Protein AF-A0A653F0V4-F1 (afdb_monomer_lite)

Structure (mmCIF, N/CA/C/O backbone):
data_AF-A0A653F0V4-F1
#
_entry.id   AF-A0A653F0V4-F1
#
loop_
_atom_site.group_PDB
_atom_site.id
_atom_site.type_symbol
_atom_site.label_atom_id
_atom_site.label_alt_id
_atom_site.label_comp_id
_atom_site.label_asym_id
_atom_site.label_entity_id
_atom_site.label_seq_id
_atom_site.pdbx_PDB_ins_code
_atom_site.Cartn_x
_atom_site.Cartn_y
_atom_site.Cartn_z
_atom_site.oc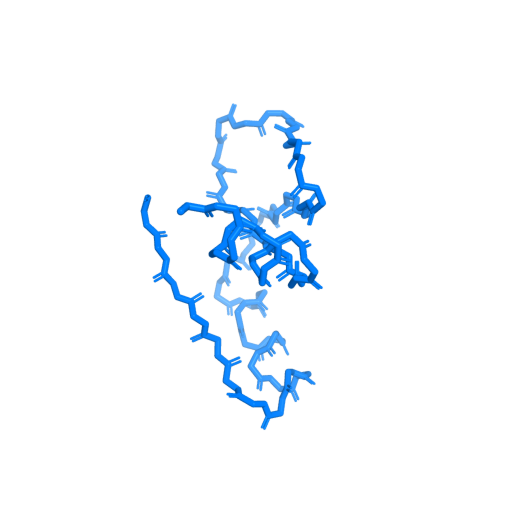cupancy
_atom_site.B_iso_or_equiv
_atom_site.auth_seq_id
_atom_site.auth_comp_id
_atom_site.auth_asym_id
_atom_site.auth_atom_id
_atom_site.pdbx_PDB_model_num
ATOM 1 N N . MET A 1 1 ? 5.816 10.526 -19.366 1.00 62.59 1 MET A N 1
ATOM 2 C CA . MET A 1 1 ? 4.788 9.926 -18.485 1.00 62.59 1 MET A CA 1
ATOM 3 C C . MET A 1 1 ? 4.633 8.423 -18.684 1.00 62.59 1 MET A C 1
ATOM 5 O O . MET A 1 1 ? 4.591 7.721 -17.684 1.00 62.59 1 MET A O 1
ATOM 9 N N . GLU A 1 2 ? 4.634 7.900 -19.918 1.00 70.38 2 GLU A N 1
ATOM 10 C CA . GLU A 1 2 ? 4.481 6.450 -20.169 1.00 70.38 2 GLU A CA 1
ATOM 11 C C . GLU A 1 2 ? 5.511 5.564 -19.448 1.00 70.38 2 GLU A C 1
ATOM 13 O O . GLU A 1 2 ? 5.179 4.470 -19.007 1.00 70.38 2 GLU A O 1
ATOM 18 N N . HIS A 1 3 ? 6.755 6.023 -19.282 1.00 78.75 3 HIS A N 1
ATOM 19 C CA . HIS A 1 3 ? 7.766 5.262 -18.537 1.00 78.75 3 HIS A CA 1
ATOM 20 C C . HIS A 1 3 ? 7.459 5.139 -17.041 1.00 78.75 3 HIS A C 1
ATOM 22 O O . HIS A 1 3 ? 7.657 4.070 -16.478 1.00 78.75 3 HIS A O 1
ATOM 28 N N . PHE A 1 4 ? 6.942 6.192 -16.406 1.00 81.38 4 PHE A N 1
ATOM 29 C CA . PHE A 1 4 ? 6.559 6.146 -14.994 1.00 81.38 4 PHE A CA 1
ATOM 30 C C . PHE A 1 4 ? 5.332 5.254 -14.791 1.00 81.38 4 PHE A C 1
ATOM 32 O O . PHE A 1 4 ? 5.351 4.374 -13.936 1.00 81.38 4 PHE A O 1
ATOM 39 N N . ALA A 1 5 ? 4.312 5.427 -15.639 1.00 83.38 5 ALA A N 1
ATOM 40 C CA . ALA A 1 5 ? 3.107 4.608 -15.602 1.00 83.38 5 ALA A CA 1
ATOM 41 C C . ALA A 1 5 ? 3.439 3.115 -15.741 1.00 83.38 5 ALA A C 1
ATOM 43 O O . ALA A 1 5 ? 2.977 2.329 -14.927 1.00 83.38 5 ALA A O 1
ATOM 44 N N . ARG A 1 6 ? 4.315 2.734 -16.684 1.00 84.19 6 ARG A N 1
ATOM 45 C CA . ARG A 1 6 ? 4.753 1.336 -16.857 1.00 84.19 6 ARG A CA 1
ATOM 46 C C . ARG A 1 6 ? 5.477 0.769 -15.635 1.00 84.19 6 ARG A C 1
ATOM 48 O O . ARG A 1 6 ? 5.222 -0.370 -15.259 1.00 84.19 6 ARG A O 1
ATOM 55 N N . THR A 1 7 ? 6.363 1.545 -15.013 1.00 85.06 7 THR A N 1
ATOM 56 C CA . THR A 1 7 ? 7.079 1.100 -13.807 1.00 85.06 7 THR A CA 1
ATOM 57 C C . THR A 1 7 ? 6.125 0.885 -12.635 1.00 85.06 7 THR A C 1
ATOM 59 O O . THR A 1 7 ? 6.241 -0.112 -11.929 1.00 85.06 7 THR A O 1
ATOM 62 N N . ILE A 1 8 ? 5.180 1.805 -12.433 1.00 86.06 8 ILE A N 1
ATOM 63 C CA . ILE A 1 8 ? 4.194 1.704 -11.354 1.00 86.06 8 ILE A CA 1
ATOM 64 C C . ILE A 1 8 ? 3.199 0.579 -11.627 1.00 86.06 8 ILE A C 1
ATOM 66 O O . ILE A 1 8 ? 2.853 -0.157 -10.710 1.00 86.06 8 ILE A O 1
ATOM 70 N N . ASP A 1 9 ? 2.768 0.400 -12.873 1.00 86.88 9 ASP A N 1
ATOM 71 C CA . ASP A 1 9 ? 1.804 -0.630 -13.254 1.00 86.88 9 ASP A CA 1
ATOM 72 C C . ASP A 1 9 ? 2.271 -2.039 -12.855 1.00 86.88 9 ASP A C 1
ATOM 74 O O . ASP A 1 9 ? 1.519 -2.779 -12.218 1.00 86.88 9 ASP A 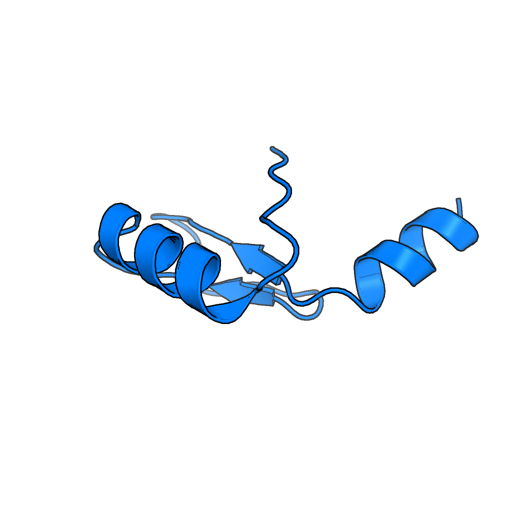O 1
ATOM 78 N N . ALA A 1 10 ? 3.550 -2.337 -13.097 1.00 87.69 10 ALA A N 1
ATOM 79 C CA . ALA A 1 10 ? 4.176 -3.615 -12.767 1.00 87.69 10 ALA A CA 1
ATOM 80 C C . ALA A 1 10 ? 4.373 -3.870 -11.259 1.00 87.69 10 ALA A C 1
ATOM 82 O O . ALA A 1 10 ? 4.643 -5.005 -10.869 1.00 87.69 10 ALA A O 1
ATOM 83 N N . ALA A 1 11 ? 4.276 -2.846 -10.407 1.00 88.81 11 ALA A N 1
ATOM 84 C CA . ALA A 1 11 ? 4.419 -3.014 -8.965 1.00 88.81 11 ALA A CA 1
ATOM 85 C C . ALA A 1 11 ? 3.136 -3.587 -8.341 1.00 88.81 11 ALA A C 1
ATOM 87 O O . ALA A 1 11 ? 2.028 -3.191 -8.718 1.00 88.81 11 ALA A O 1
ATOM 88 N N . GLU A 1 12 ? 3.285 -4.465 -7.345 1.00 89.75 12 GLU A N 1
ATOM 89 C CA . GLU A 1 12 ? 2.180 -4.860 -6.465 1.00 89.75 12 GLU A CA 1
ATOM 90 C C . GLU A 1 12 ? 1.720 -3.645 -5.654 1.00 89.75 12 GLU A C 1
ATOM 92 O O . GLU A 1 12 ? 2.535 -2.970 -5.015 1.00 89.75 12 GLU A O 1
ATOM 97 N N . LYS A 1 13 ? 0.418 -3.346 -5.695 1.00 92.62 13 LYS A N 1
ATOM 98 C CA . LYS A 1 13 ? -0.158 -2.173 -5.027 1.00 92.62 13 LYS A CA 1
ATOM 99 C C . LYS A 1 13 ? -1.123 -2.602 -3.938 1.00 92.62 13 LYS A C 1
ATOM 101 O O . LYS A 1 13 ? -1.915 -3.524 -4.108 1.00 92.62 13 LYS A O 1
ATOM 106 N N . TYR A 1 14 ? -1.088 -1.863 -2.839 1.00 93.81 14 TYR A N 1
ATOM 107 C CA . TYR A 1 14 ? -1.979 -2.053 -1.706 1.00 93.81 14 TYR A CA 1
ATOM 108 C C . TYR A 1 14 ? -2.631 -0.717 -1.383 1.00 93.81 14 TYR A C 1
ATOM 110 O O . TYR A 1 14 ? -1.938 0.281 -1.187 1.00 93.81 14 TYR A O 1
ATOM 118 N N . VAL A 1 15 ? -3.957 -0.702 -1.325 1.00 93.81 15 VAL A N 1
ATOM 119 C CA . VAL A 1 15 ? -4.744 0.479 -0.969 1.00 93.81 15 VAL A CA 1
ATOM 120 C C . VAL A 1 15 ? -5.366 0.243 0.391 1.00 93.81 15 VAL A C 1
ATOM 122 O O . VAL A 1 15 ? -5.941 -0.811 0.653 1.00 93.81 15 VAL A O 1
ATOM 125 N N . VAL A 1 16 ? -5.277 1.243 1.254 1.00 92.25 16 VAL A N 1
ATOM 126 C CA . VAL A 1 16 ? -5.877 1.211 2.584 1.00 92.25 16 VAL A CA 1
ATOM 127 C C . VAL A 1 16 ? -6.988 2.233 2.588 1.00 92.25 16 VAL A C 1
ATOM 129 O O . VAL A 1 16 ? -6.748 3.424 2.414 1.00 92.25 16 VAL A O 1
ATOM 132 N N . SER A 1 17 ? -8.216 1.765 2.761 1.00 91.25 17 SER A N 1
ATOM 133 C CA . SER A 1 17 ? -9.372 2.646 2.822 1.00 91.25 17 SER A CA 1
ATOM 134 C C . SER A 1 17 ? -10.459 2.044 3.695 1.00 91.25 17 SER A C 1
ATOM 136 O O . SER A 1 17 ? -10.695 0.836 3.678 1.00 91.25 17 SER A O 1
ATOM 138 N N . SER A 1 18 ? -11.126 2.907 4.458 1.00 90.19 18 SER A N 1
ATOM 139 C CA . SER A 1 18 ? -12.319 2.569 5.233 1.00 90.19 18 SER A CA 1
ATOM 140 C C . SER A 1 18 ? -13.616 2.758 4.444 1.00 90.19 18 SER A C 1
ATOM 142 O O . SER A 1 18 ? -14.654 2.270 4.879 1.00 90.19 18 SER A O 1
ATOM 144 N N . THR A 1 19 ? -13.572 3.469 3.314 1.00 92.94 19 THR A N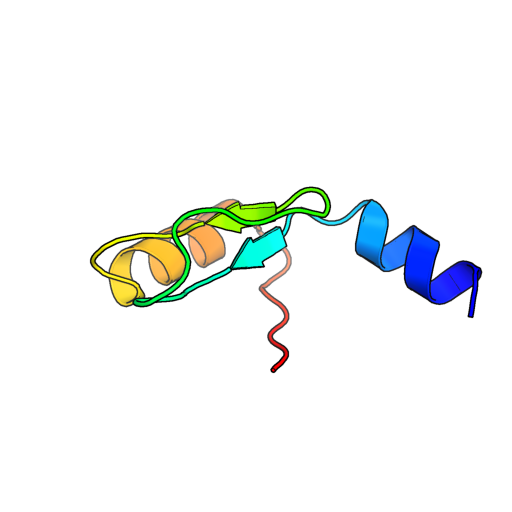 1
ATOM 145 C CA . THR A 1 19 ? -14.761 3.888 2.556 1.00 92.94 19 THR A CA 1
ATOM 146 C C . THR A 1 19 ? -14.868 3.236 1.187 1.00 92.94 19 THR A C 1
ATOM 148 O O . THR A 1 19 ? -15.950 3.220 0.609 1.00 92.94 19 THR A O 1
ATOM 151 N N . LEU A 1 20 ? -13.768 2.705 0.648 1.00 93.31 20 LEU A N 1
ATOM 152 C CA . LEU A 1 20 ? -13.793 2.022 -0.638 1.00 93.31 20 LEU A CA 1
ATOM 153 C C . LEU A 1 20 ? -14.304 0.590 -0.482 1.00 93.31 20 LEU A C 1
ATOM 155 O O . LEU A 1 20 ? -13.764 -0.211 0.279 1.00 93.31 20 LEU A O 1
ATOM 159 N N . ASP A 1 21 ? -15.300 0.235 -1.288 1.00 92.06 21 ASP A N 1
ATOM 160 C CA . ASP A 1 21 ? -15.769 -1.147 -1.399 1.00 92.06 21 ASP A CA 1
ATOM 161 C C . ASP A 1 21 ? -14.862 -2.006 -2.290 1.00 92.06 21 ASP A C 1
ATOM 163 O O . ASP A 1 21 ? -14.800 -3.224 -2.125 1.00 92.06 21 ASP A O 1
ATOM 167 N N . ARG A 1 22 ? -14.154 -1.381 -3.235 1.00 92.12 22 ARG A N 1
ATOM 168 C CA . ARG A 1 22 ? -13.266 -2.028 -4.208 1.00 92.12 22 ARG A CA 1
ATOM 169 C C . ARG A 1 22 ? -12.228 -1.043 -4.729 1.00 92.12 22 ARG A C 1
ATOM 171 O O . ARG A 1 22 ? -12.410 0.166 -4.618 1.00 92.12 22 ARG A O 1
ATOM 178 N N . VAL A 1 23 ? -11.179 -1.585 -5.331 1.00 92.12 23 VAL A N 1
ATOM 179 C CA . VAL A 1 23 ? -10.092 -0.835 -5.967 1.00 92.12 23 VAL A CA 1
ATOM 180 C C . VAL A 1 23 ? -9.890 -1.346 -7.389 1.00 92.12 23 VAL A C 1
ATOM 182 O O . VAL A 1 23 ? -10.239 -2.492 -7.681 1.00 92.12 23 VAL A O 1
ATOM 185 N N . ASP A 1 24 ? -9.372 -0.492 -8.269 1.00 86.62 24 ASP A N 1
ATOM 186 C CA . ASP A 1 24 ? -8.911 -0.887 -9.601 1.00 86.62 24 ASP A CA 1
ATOM 187 C C . ASP A 1 24 ? -7.371 -0.846 -9.683 1.00 86.62 24 ASP A C 1
ATOM 189 O O . ASP A 1 24 ? -6.693 -0.715 -8.663 1.00 86.62 24 ASP A O 1
ATOM 193 N N . TRP A 1 25 ? -6.826 -1.024 -10.890 1.00 83.69 25 TRP A N 1
ATOM 194 C CA . TRP A 1 25 ? -5.408 -0.809 -11.198 1.00 83.69 25 TRP A CA 1
ATOM 195 C C . TRP A 1 25 ? -4.411 -1.706 -10.444 1.00 83.69 25 TRP A C 1
ATOM 197 O O . TRP A 1 25 ? -3.471 -1.243 -9.797 1.00 83.69 25 TRP A O 1
ATOM 207 N N . ASN A 1 26 ? -4.570 -3.026 -10.601 1.00 88.94 26 ASN A N 1
ATOM 208 C CA . ASN A 1 26 ? -3.644 -4.037 -10.064 1.00 88.94 26 ASN A CA 1
ATOM 209 C C . ASN A 1 26 ? -3.319 -3.802 -8.573 1.00 88.94 26 ASN A C 1
ATOM 211 O O . ASN A 1 26 ? -2.158 -3.830 -8.156 1.00 88.94 26 ASN A O 1
ATOM 215 N N . ALA A 1 27 ? -4.354 -3.485 -7.795 1.00 93.19 27 ALA A N 1
ATOM 216 C CA . ALA A 1 27 ? -4.242 -3.194 -6.379 1.00 93.19 27 ALA A CA 1
ATOM 217 C C . ALA A 1 27 ? -5.115 -4.132 -5.547 1.00 93.19 27 ALA A C 1
ATOM 219 O O . ALA A 1 27 ? -6.208 -4.527 -5.953 1.00 93.19 27 ALA A O 1
ATOM 220 N N . GLU A 1 28 ? -4.641 -4.439 -4.345 1.00 93.44 28 GLU A N 1
ATOM 221 C CA . GLU A 1 28 ? -5.413 -5.120 -3.316 1.00 93.44 28 GLU A CA 1
ATOM 222 C C . GLU A 1 28 ? -5.922 -4.100 -2.292 1.00 93.44 28 GLU A C 1
ATOM 224 O O . GLU A 1 28 ? -5.160 -3.283 -1.765 1.00 93.44 28 GLU A O 1
ATOM 229 N N . LEU A 1 29 ? -7.222 -4.148 -1.989 1.00 93.88 29 LEU A N 1
ATOM 230 C CA . LEU A 1 29 ? -7.790 -3.365 -0.896 1.00 93.88 29 LEU A CA 1
ATOM 231 C C . LEU A 1 29 ? -7.514 -4.070 0.437 1.00 93.88 29 LEU A C 1
ATOM 233 O O . LEU A 1 29 ? -8.097 -5.112 0.737 1.00 93.88 29 LEU A O 1
ATOM 237 N N . VAL A 1 30 ? -6.684 -3.454 1.271 1.00 93.56 30 VAL A N 1
ATOM 238 C CA . VAL A 1 30 ? -6.381 -3.923 2.622 1.00 93.56 30 VAL A CA 1
ATOM 239 C C . VAL A 1 30 ? -7.470 -3.455 3.582 1.00 93.56 30 VAL A C 1
ATOM 241 O O . VAL A 1 30 ? -7.703 -2.256 3.746 1.00 93.56 30 VAL A O 1
ATOM 244 N N . ARG A 1 31 ? -8.113 -4.413 4.258 1.00 89.06 31 ARG A N 1
ATOM 245 C CA . ARG A 1 31 ? -9.145 -4.163 5.276 1.00 89.06 31 ARG A CA 1
ATOM 246 C C . ARG A 1 31 ? -8.687 -4.605 6.663 1.00 89.06 31 ARG A C 1
ATOM 248 O O . ARG A 1 31 ? -7.941 -5.570 6.807 1.00 89.06 31 ARG A O 1
ATOM 255 N N . GLY A 1 32 ? -9.203 -3.935 7.693 1.00 85.62 32 GLY A N 1
ATOM 256 C CA . GLY A 1 32 ? -8.930 -4.272 9.091 1.00 85.62 32 GLY A CA 1
ATOM 257 C C . GLY A 1 32 ? -7.665 -3.605 9.634 1.00 85.62 32 GLY A C 1
ATOM 258 O O . GLY A 1 32 ? -7.450 -2.413 9.432 1.00 85.62 32 GLY A O 1
ATOM 259 N N . ASP A 1 33 ? -6.850 -4.357 10.376 1.00 89.88 33 ASP A N 1
ATOM 260 C CA . ASP A 1 33 ? -5.660 -3.829 11.054 1.00 89.88 33 ASP A CA 1
ATOM 261 C C . ASP A 1 33 ? -4.527 -3.529 10.057 1.00 89.88 33 ASP A C 1
ATOM 263 O O . ASP A 1 33 ? -3.739 -4.400 9.671 1.00 89.88 33 ASP A O 1
ATOM 267 N N . PHE A 1 34 ? -4.437 -2.257 9.670 1.00 88.56 34 PHE A N 1
ATOM 268 C CA . PHE A 1 34 ? -3.395 -1.730 8.793 1.00 88.56 34 PHE A CA 1
ATOM 269 C C . PHE A 1 34 ? -1.976 -1.977 9.329 1.00 88.56 34 PHE A C 1
ATOM 271 O O . PHE A 1 34 ? -1.072 -2.300 8.556 1.00 88.56 34 PHE A O 1
ATOM 278 N N . GLY A 1 35 ? -1.765 -1.878 10.645 1.00 91.75 35 GLY A N 1
ATOM 279 C CA . GLY A 1 35 ? -0.448 -2.066 11.251 1.00 91.75 35 GLY A CA 1
ATOM 280 C C . GLY A 1 35 ? 0.079 -3.480 11.019 1.00 91.75 35 GLY A C 1
ATOM 281 O O . GLY A 1 35 ? 1.229 -3.660 10.607 1.00 91.75 35 GLY A O 1
ATOM 282 N N . LYS A 1 36 ? -0.782 -4.487 11.197 1.00 93.62 36 LYS A N 1
ATOM 283 C CA . LYS A 1 36 ? -0.440 -5.888 10.906 1.00 93.62 36 LYS A CA 1
ATOM 284 C C . LYS A 1 36 ? -0.166 -6.124 9.425 1.00 93.62 36 LYS A C 1
ATOM 286 O O . LYS A 1 36 ? 0.801 -6.818 9.100 1.00 93.62 36 LYS A O 1
ATOM 291 N N . ALA A 1 37 ? -0.972 -5.538 8.540 1.00 92.69 37 ALA A N 1
ATOM 292 C CA . ALA A 1 37 ? -0.779 -5.658 7.098 1.00 92.69 37 ALA A CA 1
ATOM 293 C C . ALA A 1 37 ? 0.580 -5.083 6.665 1.00 92.69 37 ALA A C 1
ATOM 295 O O . ALA A 1 37 ? 1.370 -5.778 6.031 1.00 92.69 37 ALA A O 1
ATOM 296 N N . VAL A 1 38 ? 0.928 -3.871 7.107 1.00 91.69 38 VAL A N 1
ATOM 297 C CA . VAL A 1 38 ? 2.230 -3.258 6.791 1.00 91.69 38 VAL A CA 1
ATOM 298 C C . VAL A 1 38 ? 3.390 -4.058 7.370 1.00 91.69 38 VAL A C 1
ATOM 300 O O . VAL A 1 38 ? 4.405 -4.239 6.701 1.00 91.69 38 VAL A O 1
ATOM 303 N N . GLN A 1 39 ? 3.272 -4.561 8.600 1.00 93.44 39 GLN A N 1
ATOM 304 C CA . GLN A 1 39 ? 4.316 -5.401 9.189 1.00 93.44 39 GLN A CA 1
ATOM 305 C C . GLN A 1 39 ? 4.558 -6.673 8.376 1.00 93.44 39 GLN A C 1
ATOM 307 O O . GLN A 1 39 ? 5.708 -7.080 8.215 1.00 93.44 39 GLN A O 1
ATOM 312 N N . ARG A 1 40 ? 3.494 -7.299 7.863 1.00 92.62 40 ARG A N 1
ATOM 313 C CA . ARG A 1 40 ? 3.600 -8.448 6.963 1.00 92.62 40 ARG A CA 1
ATOM 314 C C . ARG A 1 40 ? 4.303 -8.061 5.662 1.00 92.62 40 ARG A C 1
ATOM 316 O O . ARG A 1 40 ? 5.324 -8.664 5.346 1.00 92.62 40 ARG A O 1
ATOM 323 N N . LEU A 1 41 ? 3.840 -7.007 4.993 1.00 92.56 41 LEU A N 1
ATOM 324 C CA . LEU A 1 41 ? 4.411 -6.541 3.725 1.00 92.56 41 LEU A CA 1
ATOM 325 C C . LEU A 1 41 ? 5.894 -6.162 3.847 1.00 92.56 41 LEU A C 1
ATOM 327 O O . LEU A 1 41 ? 6.695 -6.477 2.971 1.00 92.56 41 LEU A O 1
ATOM 331 N N . LYS A 1 42 ? 6.301 -5.547 4.964 1.00 92.19 42 LYS A N 1
ATOM 332 C CA . LYS A 1 42 ? 7.714 -5.235 5.234 1.00 92.19 42 LYS A CA 1
ATOM 333 C C . LYS A 1 42 ? 8.586 -6.485 5.358 1.00 92.19 42 LYS A C 1
ATOM 335 O O . LYS A 1 42 ? 9.749 -6.434 4.970 1.00 92.19 42 LYS A O 1
ATOM 340 N N . ARG A 1 43 ? 8.050 -7.586 5.899 1.00 92.88 43 ARG A N 1
ATOM 341 C CA . ARG A 1 43 ? 8.771 -8.866 5.982 1.00 92.88 43 ARG A CA 1
ATOM 342 C C . ARG A 1 43 ? 8.864 -9.559 4.622 1.00 92.88 43 ARG A C 1
ATOM 344 O O . ARG A 1 43 ? 9.890 -10.161 4.342 1.00 92.88 43 ARG A O 1
ATOM 351 N N . GLU A 1 44 ? 7.816 -9.468 3.803 1.00 90.19 44 GLU A N 1
ATOM 352 C CA . GLU A 1 44 ? 7.717 -10.160 2.508 1.00 90.19 44 GLU A CA 1
ATOM 353 C C . GLU A 1 44 ? 8.481 -9.450 1.377 1.00 90.19 44 GLU A C 1
ATOM 355 O O . GLU A 1 44 ? 9.148 -10.110 0.587 1.00 90.19 44 GLU A O 1
ATOM 360 N N . SER A 1 45 ? 8.432 -8.114 1.307 1.00 86.50 45 SER A N 1
ATOM 361 C CA . SER A 1 45 ? 8.958 -7.349 0.162 1.00 86.50 45 SER A CA 1
AT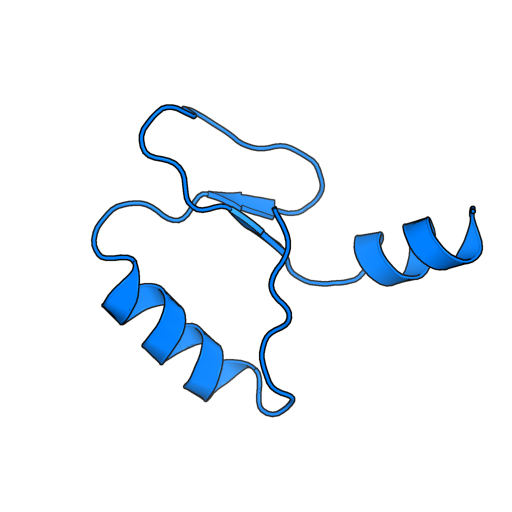OM 362 C C . SER A 1 45 ? 10.477 -7.484 -0.031 1.00 86.50 45 SER A C 1
ATOM 364 O O . SER A 1 45 ? 10.977 -7.442 -1.157 1.00 86.50 45 SER A O 1
ATOM 366 N N . GLY A 1 46 ? 11.253 -7.591 1.055 1.00 81.94 46 GLY A N 1
ATOM 367 C CA . GLY A 1 46 ? 12.724 -7.656 1.019 1.00 81.94 46 GLY A CA 1
ATOM 368 C C . GLY A 1 46 ? 13.441 -6.404 0.470 1.00 81.94 46 GLY A C 1
ATOM 369 O O . GLY A 1 46 ? 14.621 -6.216 0.752 1.00 81.94 46 GLY A O 1
ATOM 370 N N . LYS A 1 47 ? 12.746 -5.524 -0.268 1.00 84.12 47 LYS A N 1
ATOM 371 C CA . LYS A 1 47 ? 13.263 -4.302 -0.915 1.00 84.12 47 LYS A CA 1
ATOM 372 C C . LYS A 1 47 ? 12.708 -3.002 -0.314 1.00 84.12 47 LYS A C 1
ATOM 374 O O . LYS A 1 47 ? 13.079 -1.918 -0.754 1.00 84.12 47 LYS A O 1
ATOM 379 N N . GLY A 1 48 ? 11.845 -3.105 0.698 1.00 86.81 48 GLY A N 1
ATOM 380 C CA . GLY A 1 48 ? 11.164 -1.968 1.328 1.00 86.81 48 GLY A CA 1
ATOM 381 C C . GLY A 1 48 ? 9.780 -1.691 0.733 1.00 86.81 48 GLY A C 1
ATOM 382 O O . GLY A 1 48 ? 9.313 -2.407 -0.149 1.00 86.81 48 GLY A O 1
ATOM 383 N N . LEU A 1 49 ? 9.093 -0.677 1.260 1.00 92.12 49 LEU A N 1
ATOM 384 C CA . LEU A 1 49 ? 7.771 -0.250 0.794 1.00 92.12 49 LEU A CA 1
ATOM 385 C C . LEU A 1 49 ? 7.817 1.238 0.452 1.00 92.12 49 LEU A C 1
ATOM 387 O O . LEU A 1 49 ? 8.373 2.026 1.218 1.00 92.12 49 LEU A O 1
ATOM 391 N N . TYR A 1 50 ? 7.202 1.603 -0.668 1.00 92.38 50 TYR A N 1
ATOM 392 C CA . TYR A 1 50 ? 6.984 2.990 -1.070 1.00 92.38 50 TYR A CA 1
ATOM 393 C C . TYR A 1 50 ? 5.558 3.403 -0.692 1.00 92.38 50 TYR A C 1
ATOM 395 O O . TYR A 1 50 ? 4.647 2.579 -0.744 1.00 92.38 50 TYR A O 1
ATOM 403 N N . VAL A 1 51 ? 5.373 4.662 -0.290 1.00 91.50 51 VAL A N 1
ATOM 404 C CA . VAL A 1 51 ? 4.082 5.207 0.161 1.00 91.50 51 VAL A CA 1
ATOM 405 C C . VAL A 1 51 ? 3.763 6.462 -0.647 1.00 91.50 51 VAL A C 1
ATOM 407 O O . VAL A 1 51 ? 4.660 7.262 -0.911 1.00 91.50 51 VAL A O 1
ATOM 410 N N . GLY A 1 52 ? 2.496 6.616 -1.027 1.00 87.19 52 GLY A N 1
ATOM 411 C CA . GLY A 1 52 ? 1.945 7.803 -1.677 1.00 87.19 52 GLY A CA 1
ATOM 412 C C . GLY A 1 52 ? 0.520 8.072 -1.188 1.00 87.19 52 GLY A C 1
ATOM 413 O O . GLY A 1 52 ? -0.086 7.185 -0.581 1.00 87.19 52 GLY A O 1
ATOM 414 N N . GLU A 1 53 ? 0.032 9.287 -1.439 1.00 81.38 53 GLU A N 1
ATOM 415 C CA . GLU A 1 53 ? -1.333 9.756 -1.139 1.00 81.38 53 GLU A CA 1
ATOM 416 C C . GLU A 1 53 ? -2.144 9.964 -2.422 1.00 81.38 53 GLU A C 1
ATOM 418 O O . GLU A 1 53 ? -1.531 10.346 -3.450 1.00 81.38 53 GLU A O 1
#

Foldseek 3Di:
DVVVCVVVLPDEAEDEDPPDPDDDRNYDYDDDDPVVVQVVCQVPVVVDDDDDD

Sequence (53 aa):
MEHFARTIDAAEKYVVSSTLDRVDWNAELVRGDFGKAVQRLKRESGKGLYVGE

Organism: NCBI:txid486698

Secondary structure (DSSP, 8-state):
-HHHHHHHHTS-EEEE-SS-S---SSEEEE-S-HHHHHHHHHHHHSS------

Radius of gyration: 12.16 Å; chains: 1; bounding box: 29×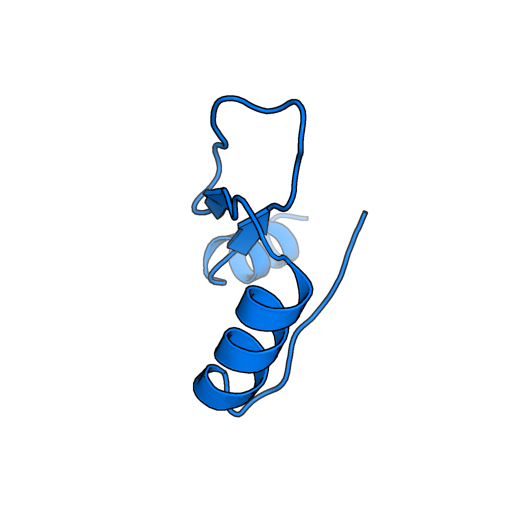20×31 Å

pLDDT: mean 88.59, std 5.9, range [62.59, 93.88]

InterPro domains:
  IPR024072 Dihydrofolate reductase-like domain superfamily [G3DSA:3.40.430.10] (1-52)
  IPR024072 Dihydrofol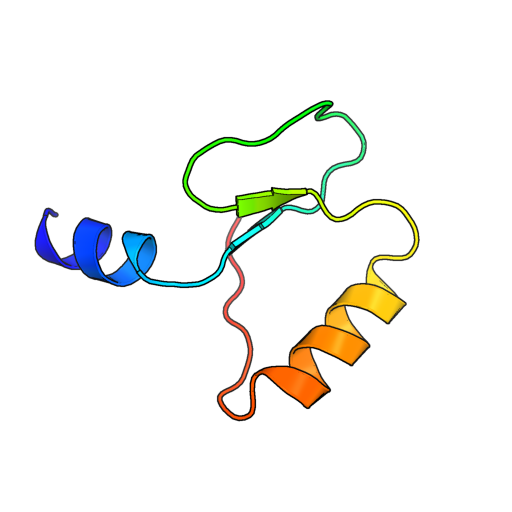ate reductase-like domain superfamily [SSF53597] (8-51)